Protein AF-A0A1V0TUI1-F1 (afdb_monomer_lite)

pLDDT: mean 72.9, std 13.05, range [47.31, 91.19]

Organism: NCBI:txid553510

Sequence (111 aa):
MYRSREWIFERIRRDRRLDPMVSQRTLAQRYRVSCKTVVKALNPPVPPVRKPPVGYLDLDTKGAKLLFQIFNEPRLCAAIADRIAFRCTFIQTGTESYRLQATEAEHHTAR

Secondary structure (DSSP, 8-state):
----HHHHHHHHHHHHHH-TT--HHHHHHHHT--HHHHHHHHS--PPPPPPPPS------HHHHHHHHHH-S-HHHHHHHHHHHHHH---S--SSS-HHHHHHHHHHHHT-

Foldseek 3Di:
DDCPLVNLLVVLVVVCVVPVPDDLVNSCVVSVHDSVSSVCSVDPPDPPDPDDDDFQDPCDPVNLVVLCVVDVDPVVSVVVSCCCRPPDPDPDDDPDDPVVVVVVVVVVVVD

Radius of gyration: 29.29 Å; chains: 1; bounding box: 65×32×78 Å

Structure (mmCIF, N/CA/C/O backbone):
data_AF-A0A1V0TUI1-F1
#
_entry.id   AF-A0A1V0TUI1-F1
#
loop_
_atom_site.group_PDB
_atom_site.id
_atom_site.type_symbol
_atom_site.label_atom_id
_atom_site.label_alt_id
_atom_site.label_comp_id
_atom_site.label_asym_id
_atom_site.label_entity_id
_atom_site.label_seq_id
_atom_site.pdbx_PDB_ins_code
_atom_site.Cartn_x
_atom_site.Cartn_y
_atom_site.Cartn_z
_atom_site.occupancy
_atom_site.B_iso_or_equiv
_atom_site.auth_seq_id
_atom_site.auth_comp_id
_atom_site.auth_asym_id
_atom_site.auth_atom_id
_atom_site.pdbx_PDB_model_num
ATOM 1 N N . MET A 1 1 ? 31.120 17.388 -10.392 1.00 47.31 1 MET A N 1
ATOM 2 C CA . MET A 1 1 ? 29.664 17.464 -10.133 1.00 47.31 1 MET A CA 1
ATOM 3 C C . MET A 1 1 ? 29.069 16.062 -10.117 1.00 47.31 1 MET A C 1
ATOM 5 O O . MET A 1 1 ? 28.959 15.445 -11.171 1.00 47.31 1 MET A O 1
ATOM 9 N N . TYR A 1 2 ? 28.740 15.533 -8.937 1.00 50.34 2 TYR A N 1
ATOM 10 C CA . TYR A 1 2 ? 28.080 14.230 -8.809 1.00 50.34 2 TYR A CA 1
ATOM 11 C C . TYR A 1 2 ? 26.682 14.296 -9.441 1.00 50.34 2 TYR A C 1
ATOM 13 O O . TYR A 1 2 ? 25.874 15.153 -9.088 1.00 50.34 2 TYR A O 1
ATOM 21 N N . ARG A 1 3 ? 26.387 13.405 -10.394 1.00 65.50 3 ARG A N 1
ATOM 22 C CA . ARG A 1 3 ? 25.035 13.266 -10.951 1.00 65.50 3 ARG A CA 1
ATOM 23 C C . ARG A 1 3 ? 24.165 12.575 -9.903 1.00 65.50 3 ARG A C 1
ATOM 25 O O . ARG A 1 3 ? 24.231 11.356 -9.768 1.00 65.50 3 ARG A O 1
ATOM 32 N N . SER A 1 4 ? 23.389 13.354 -9.148 1.00 82.12 4 SER A N 1
ATOM 33 C CA . SER A 1 4 ? 22.398 12.815 -8.209 1.00 82.12 4 SER A CA 1
ATOM 34 C C . SER A 1 4 ? 21.475 11.819 -8.922 1.00 82.12 4 SER A C 1
ATOM 36 O O . SER A 1 4 ? 21.153 11.974 -10.105 1.00 82.12 4 SER A O 1
ATOM 38 N N . ARG A 1 5 ? 21.031 10.785 -8.206 1.00 78.38 5 ARG A N 1
ATOM 39 C CA . ARG A 1 5 ? 20.124 9.753 -8.732 1.00 78.38 5 ARG A CA 1
ATOM 40 C C . ARG A 1 5 ? 18.838 10.358 -9.304 1.00 78.38 5 ARG A C 1
ATOM 42 O O . ARG A 1 5 ? 18.332 9.885 -10.319 1.00 78.38 5 ARG A O 1
ATOM 49 N N . GLU A 1 6 ? 18.361 11.432 -8.688 1.00 81.06 6 GLU A N 1
ATOM 50 C CA . GLU A 1 6 ? 17.186 12.194 -9.119 1.00 81.06 6 GLU A CA 1
ATOM 51 C C . GLU A 1 6 ? 17.417 12.889 -10.461 1.00 81.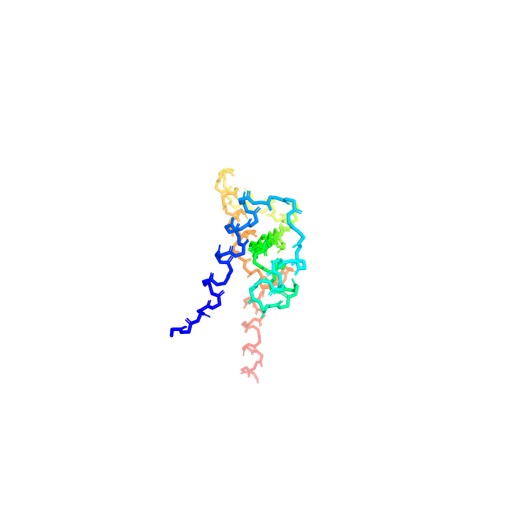06 6 GLU A C 1
ATOM 53 O O . GLU A 1 6 ? 16.565 12.831 -11.345 1.00 81.06 6 GLU A O 1
ATOM 58 N N . TRP A 1 7 ? 18.610 13.457 -10.661 1.00 87.44 7 TRP A N 1
ATOM 59 C CA . TRP A 1 7 ? 18.988 14.096 -11.921 1.00 87.44 7 TRP A CA 1
ATOM 60 C C . TRP A 1 7 ? 18.940 13.099 -13.085 1.00 87.44 7 TRP A C 1
ATOM 62 O O . TRP A 1 7 ? 18.431 13.413 -14.160 1.00 87.44 7 TRP A O 1
ATOM 72 N N . ILE A 1 8 ? 19.412 11.867 -12.863 1.00 87.06 8 ILE A N 1
ATOM 73 C CA . ILE A 1 8 ? 19.364 10.796 -13.868 1.00 87.06 8 ILE A CA 1
ATOM 74 C C . ILE A 1 8 ? 17.912 10.400 -14.172 1.00 87.06 8 ILE A C 1
ATOM 76 O O . ILE A 1 8 ? 17.554 10.238 -15.338 1.00 87.06 8 ILE A O 1
ATOM 80 N N . PHE A 1 9 ? 17.063 10.275 -13.148 1.00 88.69 9 PHE A N 1
ATOM 81 C CA . PHE A 1 9 ? 15.653 9.909 -13.328 1.00 88.69 9 PHE A CA 1
ATOM 82 C C . PHE A 1 9 ? 14.887 10.983 -14.098 1.00 88.69 9 PHE A C 1
ATOM 84 O O . PHE A 1 9 ? 14.082 10.663 -14.974 1.00 88.69 9 PHE A O 1
ATOM 91 N N . GLU A 1 10 ? 15.163 12.254 -13.818 1.00 87.06 10 GLU A N 1
ATOM 92 C CA . GLU A 1 10 ? 14.542 13.372 -14.521 1.00 87.06 10 GLU A CA 1
ATOM 93 C C . GLU A 1 10 ? 14.969 13.437 -15.987 1.00 87.06 10 GLU A C 1
ATOM 95 O O . GLU A 1 10 ? 14.137 13.629 -16.874 1.00 87.06 10 GLU A O 1
ATOM 100 N N . ARG A 1 11 ? 16.252 13.195 -16.277 1.00 89.88 11 ARG A N 1
ATOM 101 C CA . ARG A 1 11 ? 16.739 13.155 -17.662 1.00 89.88 11 ARG A CA 1
ATOM 102 C C . ARG A 1 11 ? 16.182 11.979 -18.454 1.00 89.88 11 ARG A C 1
ATOM 104 O O . ARG A 1 11 ? 15.787 12.178 -19.595 1.00 89.88 11 ARG A O 1
ATOM 111 N N . ILE A 1 12 ? 16.076 10.795 -17.851 1.00 90.19 12 ILE A N 1
ATOM 112 C CA . ILE A 1 12 ? 15.457 9.629 -18.503 1.00 90.19 12 ILE A CA 1
ATOM 113 C C . ILE A 1 12 ? 13.985 9.909 -18.830 1.00 90.19 12 ILE A C 1
ATOM 115 O O . ILE A 1 12 ? 13.542 9.618 -19.941 1.00 90.19 12 ILE A O 1
ATOM 119 N N . ARG A 1 13 ? 13.233 10.502 -17.890 1.00 88.94 13 ARG A N 1
ATOM 120 C CA . ARG A 1 13 ? 11.832 10.888 -18.115 1.00 88.94 13 ARG A CA 1
ATOM 121 C C . ARG A 1 13 ? 11.705 11.945 -19.214 1.00 88.94 13 ARG A C 1
ATOM 123 O O . ARG A 1 13 ? 10.827 11.816 -20.061 1.00 88.94 13 ARG A O 1
ATOM 130 N N . ARG A 1 14 ? 12.588 12.950 -19.238 1.00 89.06 14 ARG A N 1
ATOM 131 C CA . ARG A 1 14 ? 12.618 13.987 -20.283 1.00 89.06 14 ARG A CA 1
ATOM 132 C C . ARG A 1 14 ? 12.935 13.401 -21.662 1.00 89.06 14 ARG A C 1
ATOM 134 O O . ARG A 1 14 ? 12.167 13.635 -22.585 1.00 89.06 14 ARG A O 1
ATOM 141 N N . ASP A 1 15 ? 14.003 12.618 -21.797 1.00 88.38 15 ASP A N 1
ATOM 142 C CA . ASP A 1 15 ? 14.395 12.017 -23.081 1.00 88.38 15 ASP A CA 1
ATOM 143 C C . ASP A 1 15 ? 13.308 11.074 -23.611 1.00 88.38 15 ASP A C 1
ATOM 145 O O . ASP A 1 15 ? 13.021 11.075 -24.801 1.00 88.38 15 ASP A O 1
ATOM 149 N N . ARG A 1 16 ? 12.640 10.318 -22.728 1.00 87.88 16 ARG A N 1
ATOM 150 C CA . ARG A 1 16 ? 11.509 9.471 -23.130 1.00 87.88 16 ARG A CA 1
ATOM 151 C C . ARG A 1 16 ? 10.289 10.274 -23.601 1.00 87.88 16 ARG A C 1
ATOM 153 O O . ARG A 1 16 ? 9.531 9.765 -24.420 1.00 87.88 16 ARG A O 1
ATOM 160 N N . ARG A 1 17 ? 10.075 11.487 -23.079 1.00 85.38 17 ARG A N 1
ATOM 161 C CA . ARG A 1 17 ? 9.006 12.388 -23.546 1.00 85.38 17 ARG A CA 1
ATOM 162 C C . ARG A 1 17 ? 9.333 13.008 -24.903 1.00 85.38 17 ARG A C 1
ATOM 164 O O . ARG A 1 17 ? 8.421 13.182 -25.698 1.00 85.38 17 ARG A O 1
ATOM 171 N N . LEU A 1 18 ? 10.601 13.348 -25.138 1.00 87.81 18 LEU A N 1
ATOM 172 C CA . LEU A 1 18 ? 11.057 13.942 -26.397 1.00 87.81 18 LEU A CA 1
ATOM 173 C C . LEU A 1 18 ? 11.086 12.911 -27.531 1.00 87.81 18 LEU A C 1
ATOM 175 O O . LEU A 1 18 ? 10.593 13.206 -28.612 1.00 87.81 18 LEU A O 1
ATOM 179 N N . ASP A 1 19 ? 11.563 11.692 -27.255 1.00 85.25 19 ASP A N 1
ATOM 180 C CA . ASP A 1 19 ? 11.676 10.623 -28.250 1.00 85.25 19 ASP A CA 1
ATOM 181 C C . ASP A 1 19 ? 10.973 9.328 -27.780 1.00 85.25 19 ASP A C 1
ATOM 183 O O . ASP A 1 19 ? 11.601 8.438 -27.186 1.00 85.25 19 ASP A O 1
ATOM 187 N N . PRO A 1 20 ? 9.668 9.158 -28.068 1.00 82.94 20 PRO A N 1
ATOM 188 C CA . PRO A 1 20 ? 8.893 8.000 -27.609 1.00 82.94 20 PRO A CA 1
ATOM 189 C C . PRO A 1 20 ? 9.378 6.653 -28.168 1.00 82.94 20 PRO A C 1
ATOM 191 O O . PRO A 1 20 ? 9.194 5.614 -27.531 1.00 82.94 20 PRO A O 1
ATOM 194 N N . MET A 1 21 ? 10.014 6.669 -29.344 1.00 85.88 21 MET A N 1
ATOM 195 C CA . MET A 1 21 ? 10.487 5.480 -30.068 1.00 85.88 21 MET A CA 1
ATOM 196 C C . MET A 1 21 ? 11.819 4.926 -29.532 1.00 85.88 21 MET A C 1
ATOM 198 O O . MET A 1 21 ? 12.231 3.825 -29.899 1.00 85.88 21 MET A O 1
ATOM 202 N N . VAL A 1 22 ? 12.515 5.659 -28.655 1.00 85.44 22 VAL A N 1
ATOM 203 C CA . VAL A 1 22 ? 13.829 5.237 -28.156 1.00 85.44 22 VAL A CA 1
ATOM 204 C C . VAL A 1 22 ? 13.696 4.049 -27.199 1.00 85.44 22 VAL A C 1
ATOM 206 O O . VAL A 1 22 ? 12.991 4.084 -26.182 1.00 85.44 22 VAL A O 1
ATOM 209 N N . SER A 1 23 ? 14.445 2.983 -27.492 1.00 89.06 23 SER A N 1
ATOM 210 C CA . SER A 1 23 ? 14.490 1.780 -26.662 1.00 89.06 23 SER A CA 1
ATOM 211 C C . SER A 1 23 ? 15.026 2.072 -25.256 1.00 89.06 23 SER A C 1
ATOM 213 O O . SER A 1 23 ? 15.936 2.879 -25.053 1.00 89.06 23 SER A O 1
ATOM 215 N N . GLN A 1 24 ? 14.501 1.357 -24.255 1.00 88.94 24 GLN A N 1
ATOM 216 C CA . GLN A 1 24 ? 14.998 1.443 -22.877 1.00 88.94 24 GLN A CA 1
ATOM 217 C C . GLN A 1 24 ? 16.492 1.098 -22.783 1.00 88.94 24 GLN A C 1
ATOM 219 O O . GLN A 1 24 ? 17.196 1.703 -21.977 1.00 88.94 24 GLN A O 1
ATOM 224 N N . ARG A 1 25 ? 16.993 0.189 -23.637 1.00 90.62 25 ARG A N 1
ATOM 225 C CA . ARG A 1 25 ? 18.426 -0.153 -23.712 1.00 90.62 25 ARG A CA 1
ATOM 226 C C . ARG A 1 25 ? 19.279 1.033 -24.149 1.00 90.62 25 ARG A C 1
ATOM 228 O O . ARG A 1 25 ? 20.313 1.284 -23.537 1.00 90.62 25 ARG A O 1
ATOM 235 N N . THR A 1 26 ? 18.820 1.785 -25.145 1.00 90.25 26 THR A N 1
ATOM 236 C CA . THR A 1 26 ? 19.512 2.974 -25.656 1.00 90.25 26 THR A CA 1
ATOM 237 C C . THR A 1 26 ? 19.615 4.057 -24.577 1.00 90.25 26 THR A C 1
ATOM 239 O O . THR A 1 26 ? 20.681 4.643 -24.389 1.00 90.25 26 THR A O 1
ATOM 242 N N . LEU A 1 27 ? 18.550 4.267 -23.789 1.00 88.94 27 LEU A N 1
ATOM 243 C CA . LEU A 1 27 ? 18.577 5.164 -22.622 1.00 88.94 27 LEU A CA 1
ATOM 244 C C . LEU A 1 27 ? 19.548 4.661 -21.542 1.00 88.94 27 LEU A C 1
ATOM 246 O O . LEU A 1 27 ? 20.308 5.446 -20.977 1.00 88.94 27 LEU A O 1
ATOM 250 N N . ALA A 1 28 ? 19.569 3.352 -21.283 1.00 90.75 28 ALA A N 1
ATOM 251 C CA . ALA A 1 28 ? 20.472 2.744 -20.308 1.00 90.75 28 ALA A CA 1
ATOM 252 C C . ALA A 1 28 ? 21.951 2.950 -20.691 1.00 90.75 28 ALA A C 1
ATOM 254 O O . ALA A 1 28 ? 22.755 3.367 -19.856 1.00 90.75 28 ALA A O 1
ATOM 255 N N . GLN A 1 29 ? 22.290 2.740 -21.968 1.00 90.19 29 GLN A N 1
ATOM 256 C CA . GLN A 1 29 ? 23.636 2.953 -22.508 1.00 90.19 29 GLN A CA 1
ATOM 257 C C . GLN A 1 29 ? 24.052 4.433 -22.460 1.00 90.19 29 GLN A C 1
ATOM 259 O O . GLN A 1 29 ? 25.145 4.739 -21.983 1.00 90.19 29 GLN A O 1
ATOM 264 N N . ARG A 1 30 ? 23.169 5.360 -22.865 1.00 88.12 30 ARG A N 1
ATOM 265 C CA . ARG A 1 30 ? 23.430 6.816 -22.864 1.00 88.12 30 ARG A CA 1
ATOM 266 C C . ARG A 1 30 ? 23.744 7.357 -21.467 1.00 88.12 30 ARG A C 1
ATOM 268 O O . ARG A 1 30 ? 24.648 8.175 -21.307 1.00 88.12 30 ARG A O 1
ATOM 275 N N . TYR A 1 31 ? 23.015 6.891 -20.455 1.00 88.31 31 TYR A N 1
ATOM 276 C CA . TYR A 1 31 ? 23.171 7.351 -19.073 1.00 88.31 31 TYR A CA 1
ATOM 277 C C . TYR A 1 31 ? 24.083 6.455 -18.217 1.00 88.31 31 TYR A C 1
ATOM 279 O O . TYR A 1 31 ? 24.273 6.759 -17.041 1.00 88.31 31 TYR A O 1
ATOM 287 N N . ARG A 1 32 ? 24.676 5.395 -18.795 1.00 88.62 32 ARG A N 1
ATOM 288 C CA . ARG A 1 32 ? 25.490 4.375 -18.100 1.00 88.62 32 ARG A CA 1
ATOM 289 C C . ARG A 1 32 ? 24.785 3.796 -16.868 1.00 88.62 32 ARG A C 1
ATOM 291 O O . ARG A 1 32 ? 25.370 3.667 -15.795 1.00 88.62 32 ARG A O 1
ATOM 298 N N . VAL A 1 33 ? 23.507 3.458 -17.022 1.00 89.25 33 VAL A N 1
ATOM 299 C CA . VAL A 1 33 ? 22.689 2.847 -15.967 1.00 89.25 33 VAL A CA 1
ATOM 300 C C . VAL A 1 33 ? 22.120 1.510 -16.412 1.00 89.25 33 VAL A C 1
ATOM 302 O O . VAL A 1 33 ? 21.988 1.229 -17.598 1.00 89.25 33 VAL A O 1
ATOM 305 N N . SER A 1 34 ? 21.739 0.677 -15.445 1.00 90.69 34 SER A N 1
ATOM 306 C CA . SER A 1 34 ? 21.035 -0.568 -15.741 1.00 90.69 34 SER A CA 1
ATOM 307 C C . SER A 1 34 ? 19.664 -0.297 -16.376 1.00 90.69 34 SER A C 1
ATOM 309 O O . SER A 1 34 ? 19.005 0.698 -16.061 1.00 90.69 34 SER A O 1
ATOM 311 N N . CYS A 1 35 ? 19.173 -1.228 -17.199 1.00 87.94 35 CYS A N 1
ATOM 312 C CA . CYS A 1 35 ? 17.808 -1.145 -17.731 1.00 87.94 35 CYS A CA 1
ATOM 313 C C . CYS A 1 35 ? 16.759 -1.088 -16.603 1.00 87.94 35 CYS A C 1
ATOM 315 O O . CYS A 1 35 ? 15.772 -0.370 -16.723 1.00 87.94 35 CYS A O 1
ATOM 317 N N . LYS A 1 36 ? 17.005 -1.748 -15.458 1.00 91.19 36 LYS A N 1
ATOM 318 C CA . LYS A 1 36 ? 16.137 -1.666 -14.266 1.00 91.19 36 LYS A CA 1
ATOM 319 C C . LYS A 1 36 ? 16.017 -0.232 -13.734 1.00 91.19 36 LYS A C 1
ATOM 321 O O . LYS A 1 36 ? 14.952 0.172 -13.280 1.00 91.19 36 LYS A O 1
ATOM 326 N N . THR A 1 37 ? 17.089 0.555 -13.819 1.00 88.81 37 THR A N 1
ATOM 327 C CA . THR A 1 37 ? 17.098 1.970 -13.425 1.00 88.81 37 THR A CA 1
ATOM 328 C C . THR A 1 37 ? 16.223 2.812 -14.354 1.00 88.81 37 THR A C 1
ATOM 330 O O . THR A 1 37 ? 15.475 3.659 -13.873 1.00 88.81 37 THR A O 1
ATOM 333 N N . VAL A 1 38 ? 16.270 2.544 -15.665 1.00 89.81 38 VAL A N 1
ATOM 334 C CA . VAL A 1 38 ? 15.392 3.185 -16.659 1.00 89.81 38 VAL A CA 1
ATOM 335 C C . VAL A 1 38 ? 13.930 2.841 -16.379 1.00 89.81 38 VAL A C 1
ATOM 337 O O . VAL A 1 38 ? 13.100 3.741 -16.309 1.00 89.81 38 VAL A O 1
ATOM 340 N N . VAL A 1 39 ? 13.618 1.567 -16.124 1.00 89.62 39 VAL A N 1
ATOM 341 C CA . VAL 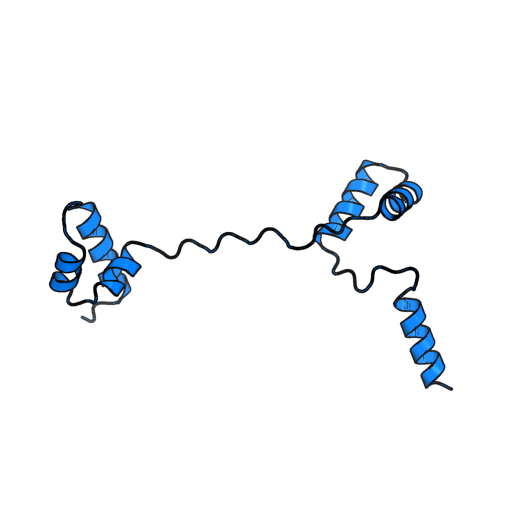A 1 39 ? 12.257 1.126 -15.768 1.00 89.62 39 VAL A CA 1
ATOM 342 C C . VAL A 1 39 ? 11.759 1.820 -14.501 1.00 89.62 39 VAL A C 1
ATOM 344 O O . VAL A 1 39 ? 10.641 2.321 -14.488 1.00 89.62 39 VAL A O 1
ATOM 347 N N . LYS A 1 40 ? 12.592 1.925 -13.459 1.00 88.19 40 LYS A N 1
ATOM 348 C CA . LYS A 1 40 ? 12.228 2.612 -12.208 1.00 88.19 40 LYS A CA 1
ATOM 349 C C . LYS A 1 40 ? 12.001 4.118 -12.394 1.00 88.19 40 LYS A C 1
ATOM 351 O O . LYS A 1 40 ? 11.201 4.702 -11.675 1.00 88.19 40 LYS A O 1
ATOM 356 N N . ALA A 1 41 ? 12.705 4.749 -13.332 1.00 87.81 41 ALA A N 1
ATOM 357 C CA . ALA A 1 41 ? 12.487 6.155 -13.664 1.00 87.81 41 ALA A CA 1
ATOM 358 C C . ALA A 1 41 ? 11.192 6.370 -14.470 1.00 87.81 41 ALA A C 1
ATOM 360 O O . ALA A 1 41 ? 10.541 7.398 -14.302 1.00 87.81 41 ALA A O 1
ATOM 361 N N . LEU A 1 42 ? 10.823 5.417 -15.335 1.00 87.00 42 LEU A N 1
ATOM 362 C CA . LEU A 1 42 ? 9.621 5.493 -16.175 1.00 87.00 42 LEU A CA 1
ATOM 363 C C . LEU A 1 42 ? 8.339 5.079 -15.444 1.00 87.00 42 LEU A C 1
ATOM 365 O O . LEU A 1 42 ? 7.297 5.675 -15.693 1.00 87.00 42 LEU A O 1
ATOM 369 N N . ASN A 1 43 ? 8.428 4.108 -14.536 1.00 85.88 43 ASN A N 1
ATOM 370 C CA . ASN A 1 43 ? 7.339 3.678 -13.666 1.00 85.88 43 ASN A CA 1
ATOM 371 C C . ASN A 1 43 ? 7.566 4.287 -12.277 1.00 85.88 43 ASN A C 1
ATOM 373 O O . ASN A 1 43 ? 8.213 3.647 -11.437 1.00 85.88 43 ASN A O 1
ATOM 377 N N . PRO A 1 44 ? 7.097 5.524 -12.018 1.00 70.25 44 PRO A N 1
ATOM 378 C CA . PRO A 1 44 ? 7.133 6.059 -10.668 1.00 70.25 44 PRO A CA 1
ATOM 379 C C . PRO A 1 44 ? 6.359 5.112 -9.742 1.00 70.25 44 PRO A C 1
ATOM 381 O O . PRO A 1 44 ? 5.427 4.445 -10.199 1.00 70.25 44 PRO A O 1
ATOM 384 N N . PRO A 1 45 ? 6.735 5.023 -8.456 1.00 71.88 45 PRO A N 1
ATOM 385 C CA . PRO A 1 45 ? 5.971 4.236 -7.504 1.00 71.88 45 PRO A CA 1
ATOM 386 C C . PRO A 1 45 ? 4.541 4.776 -7.490 1.00 71.88 45 PRO A C 1
ATOM 388 O O . PRO A 1 45 ? 4.289 5.877 -7.003 1.00 71.88 45 PRO A O 1
ATOM 391 N N . VAL A 1 46 ? 3.612 4.019 -8.073 1.00 71.56 46 VAL A N 1
ATOM 392 C CA . VAL A 1 46 ? 2.188 4.271 -7.886 1.00 71.56 46 VAL A CA 1
ATOM 393 C C . VAL A 1 46 ? 1.958 4.094 -6.388 1.00 71.56 46 VAL A C 1
ATOM 395 O O . VAL A 1 46 ? 2.381 3.062 -5.850 1.00 71.56 46 VAL A O 1
ATOM 398 N N . PRO A 1 47 ? 1.388 5.091 -5.684 1.00 72.12 47 PRO A N 1
ATOM 399 C CA . PRO A 1 47 ? 1.088 4.921 -4.273 1.00 72.12 47 PRO A CA 1
ATOM 400 C C . PRO A 1 47 ? 0.272 3.632 -4.130 1.00 72.12 47 PRO A C 1
ATOM 402 O O . PRO A 1 47 ? -0.636 3.412 -4.938 1.00 72.12 47 PRO A O 1
ATOM 405 N N . PRO A 1 48 ? 0.617 2.745 -3.179 1.00 71.31 48 PRO A N 1
ATOM 406 C CA . PRO A 1 48 ? -0.118 1.503 -3.016 1.00 71.31 48 PRO A CA 1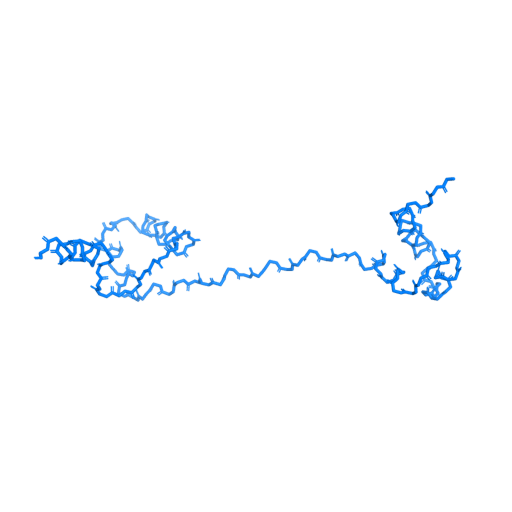
ATOM 407 C C . PRO A 1 48 ? -1.599 1.848 -2.870 1.00 71.31 48 PRO A C 1
ATOM 409 O O . PRO A 1 48 ? -1.953 2.732 -2.084 1.00 71.31 48 PRO A O 1
ATOM 412 N N . VAL A 1 49 ? -2.452 1.184 -3.657 1.00 71.81 49 VAL A N 1
ATOM 413 C CA . VAL A 1 49 ? -3.905 1.308 -3.516 1.00 71.81 49 VAL A CA 1
ATOM 414 C C . VAL A 1 49 ? -4.212 1.064 -2.044 1.00 71.81 49 VAL A C 1
ATOM 416 O O . VAL A 1 49 ? -3.806 0.036 -1.493 1.00 71.81 49 VAL A O 1
ATOM 419 N N . ARG A 1 50 ? -4.847 2.039 -1.380 1.00 66.00 50 ARG A N 1
ATOM 420 C CA . ARG A 1 50 ? -5.252 1.876 0.017 1.00 66.00 50 ARG A CA 1
ATOM 421 C C . ARG A 1 50 ? -6.109 0.619 0.067 1.00 66.00 50 ARG A C 1
ATOM 423 O O . ARG A 1 50 ? -7.142 0.571 -0.597 1.00 66.00 50 ARG A O 1
ATOM 430 N N . LYS A 1 51 ? -5.658 -0.404 0.799 1.00 60.72 51 LYS A N 1
ATOM 431 C CA . LYS A 1 51 ? -6.495 -1.575 1.060 1.00 60.72 51 LYS A CA 1
ATOM 432 C C . LYS A 1 51 ? -7.800 -1.037 1.663 1.00 60.72 51 LYS A C 1
ATOM 434 O O . LYS A 1 51 ? -7.702 -0.223 2.588 1.00 60.72 51 LYS A O 1
ATOM 439 N N . PRO A 1 52 ? -8.983 -1.398 1.132 1.00 56.59 52 PRO A N 1
ATOM 440 C CA . PRO A 1 52 ? -10.228 -1.038 1.794 1.00 56.59 52 PRO A CA 1
ATOM 441 C C . PRO A 1 52 ? -10.150 -1.544 3.242 1.00 56.59 52 PRO A C 1
ATOM 443 O O . PRO A 1 52 ? -9.514 -2.580 3.476 1.00 56.59 52 PRO A O 1
ATOM 446 N N . PRO A 1 53 ? -10.688 -0.791 4.216 1.00 57.75 53 PRO A N 1
ATOM 447 C CA . PRO A 1 53 ? -10.611 -1.180 5.616 1.00 57.75 53 PRO A CA 1
ATOM 448 C C . PRO A 1 53 ? -11.137 -2.609 5.761 1.00 57.75 53 PRO A C 1
ATOM 450 O O . PRO A 1 53 ? -12.244 -2.927 5.329 1.00 57.75 53 PRO A O 1
ATOM 453 N N . VAL A 1 54 ? -10.294 -3.488 6.297 1.00 55.88 54 VAL A N 1
ATOM 454 C CA . VAL A 1 54 ? -10.680 -4.861 6.605 1.00 55.88 54 VAL A CA 1
ATOM 455 C C . VAL A 1 54 ? -11.475 -4.782 7.901 1.00 55.88 54 VAL A C 1
ATOM 457 O O . VAL A 1 54 ? -10.920 -4.384 8.922 1.00 55.88 54 VAL A O 1
ATOM 460 N N . GLY A 1 55 ? -12.765 -5.104 7.836 1.00 52.50 55 GLY A N 1
ATOM 461 C CA . GLY A 1 55 ? -13.666 -5.080 8.986 1.00 52.50 55 GLY A CA 1
ATOM 462 C C . GLY A 1 55 ? -14.770 -4.041 8.845 1.00 52.50 55 GLY A C 1
ATOM 463 O O . GLY A 1 55 ? -14.757 -3.019 9.519 1.00 52.50 55 GLY A O 1
ATOM 464 N N . TYR A 1 56 ? -15.760 -4.327 8.000 1.00 49.94 56 TYR A N 1
ATOM 465 C CA . TYR A 1 56 ? -17.114 -3.928 8.360 1.00 49.94 56 TYR A CA 1
ATOM 466 C C . TYR A 1 56 ? -17.542 -4.967 9.395 1.00 49.94 56 TYR A C 1
ATOM 468 O O . TYR A 1 56 ? -17.693 -6.139 9.061 1.00 49.94 56 TYR A O 1
ATOM 476 N N . LEU A 1 57 ? -17.587 -4.582 10.669 1.00 50.53 57 LEU A N 1
ATOM 477 C CA . LEU A 1 57 ? -18.265 -5.394 11.671 1.00 50.53 57 LEU A CA 1
ATOM 478 C C . LEU A 1 57 ? -19.707 -5.549 11.186 1.00 50.53 57 LEU A C 1
ATOM 480 O O . LEU A 1 57 ? -20.444 -4.562 11.142 1.00 50.53 57 LEU A O 1
ATOM 484 N N . ASP A 1 58 ? -20.090 -6.766 10.807 1.00 54.56 58 ASP A N 1
ATOM 485 C CA . ASP A 1 58 ? -21.494 -7.125 10.690 1.00 54.56 58 ASP A CA 1
ATOM 486 C C . ASP A 1 58 ? -22.073 -6.995 12.100 1.00 54.56 58 ASP A C 1
ATOM 488 O O . ASP A 1 58 ? -21.921 -7.864 12.957 1.00 54.56 58 ASP A O 1
ATOM 492 N N . LEU A 1 59 ? -22.664 -5.834 12.390 1.00 58.50 59 LEU A N 1
ATOM 493 C CA . LEU A 1 59 ? -23.555 -5.699 13.527 1.00 58.50 59 LEU A CA 1
ATOM 494 C C . LEU A 1 59 ? -24.675 -6.700 13.269 1.00 58.50 59 LEU A C 1
ATOM 496 O O . LEU A 1 59 ? -25.551 -6.442 12.442 1.00 58.50 59 LEU A O 1
ATOM 500 N N . ASP A 1 60 ? -24.632 -7.844 13.952 1.00 60.19 60 ASP A N 1
ATOM 501 C CA . ASP A 1 60 ? -25.710 -8.822 13.887 1.00 60.19 60 ASP A CA 1
ATOM 502 C C . ASP A 1 60 ? -27.052 -8.101 14.039 1.00 60.19 60 ASP A C 1
ATOM 504 O O . ASP A 1 60 ? -27.186 -7.150 14.817 1.00 60.19 60 ASP A O 1
ATOM 508 N N . THR A 1 61 ? -28.086 -8.581 13.346 1.00 58.03 61 THR A N 1
ATOM 509 C CA . THR A 1 61 ? -29.443 -8.001 13.378 1.00 58.03 61 THR A CA 1
ATOM 510 C C . THR A 1 61 ? -29.944 -7.703 14.802 1.00 58.03 61 THR A C 1
ATOM 512 O O . THR A 1 61 ? -30.717 -6.771 15.024 1.00 58.03 61 THR A O 1
ATOM 515 N N . LYS A 1 62 ? -29.476 -8.479 15.790 1.00 62.19 62 LYS A N 1
ATOM 516 C CA . LYS A 1 62 ? -29.751 -8.282 17.219 1.00 62.19 62 LYS A CA 1
ATOM 517 C C . LYS A 1 62 ? -29.057 -7.040 17.795 1.00 62.19 62 LYS A C 1
ATOM 519 O O . LYS A 1 62 ? -29.706 -6.289 18.513 1.00 62.19 62 LYS A O 1
ATOM 524 N N . GLY A 1 63 ? -27.789 -6.796 17.460 1.00 63.75 63 GLY A N 1
ATOM 525 C CA . GLY A 1 63 ? -27.026 -5.621 17.892 1.00 63.75 63 GLY A CA 1
ATOM 526 C C . GLY A 1 63 ? -27.567 -4.316 17.303 1.00 63.75 63 GLY A C 1
ATOM 527 O O . GLY A 1 63 ? -27.724 -3.336 18.029 1.00 63.75 63 GLY A O 1
ATOM 528 N N . ALA A 1 64 ? -27.966 -4.327 16.027 1.00 64.88 64 ALA A N 1
ATOM 529 C CA . ALA A 1 64 ? -28.640 -3.185 15.402 1.00 64.88 64 ALA A CA 1
ATOM 530 C C . ALA A 1 64 ? -29.997 -2.879 16.068 1.00 64.88 64 ALA A C 1
ATOM 532 O O . ALA A 1 64 ? -30.315 -1.722 16.341 1.00 64.88 64 ALA A O 1
ATOM 533 N N . LYS A 1 65 ? -30.775 -3.920 16.401 1.00 64.88 65 LYS A N 1
ATOM 534 C CA . LYS A 1 65 ? -32.055 -3.776 17.112 1.00 64.88 65 LYS A CA 1
ATOM 535 C C . LYS A 1 65 ? -31.876 -3.222 18.529 1.00 64.88 65 LYS A C 1
ATOM 537 O O . LYS A 1 65 ? -32.691 -2.419 18.968 1.00 64.88 65 LYS A O 1
ATOM 542 N N . LEU A 1 66 ? -30.809 -3.616 19.222 1.00 66.62 66 LEU A N 1
ATOM 543 C CA . LEU A 1 66 ? -30.486 -3.120 20.561 1.00 66.62 66 LEU A CA 1
ATOM 544 C C . LEU A 1 66 ? -30.062 -1.645 20.528 1.00 66.62 66 LEU A C 1
ATOM 546 O O . LEU A 1 66 ? -30.537 -0.854 21.337 1.00 66.62 66 LEU A O 1
ATOM 550 N N . LEU A 1 67 ? -29.250 -1.242 19.545 1.00 67.12 67 LEU A N 1
ATOM 551 C CA . LEU A 1 67 ? -28.903 0.169 19.339 1.00 67.12 67 LEU A CA 1
ATOM 552 C C . LEU A 1 67 ? -30.138 1.029 19.036 1.00 67.12 67 LEU A C 1
ATOM 554 O O . LEU A 1 67 ? -30.266 2.119 19.589 1.00 67.12 67 LEU A O 1
ATOM 558 N N . PHE A 1 68 ? -31.072 0.514 18.234 1.00 63.59 68 PHE A N 1
ATOM 559 C CA . PHE A 1 68 ? -32.340 1.189 17.948 1.00 63.59 68 PHE A CA 1
ATOM 560 C C . PHE A 1 68 ? -33.255 1.295 19.182 1.00 63.59 68 PHE A C 1
ATOM 562 O O . PHE A 1 68 ? -33.993 2.262 19.323 1.00 63.59 68 PHE A O 1
ATOM 569 N N . GLN A 1 69 ? -33.201 0.326 20.101 1.00 68.88 69 GLN A N 1
ATOM 570 C CA . GLN A 1 69 ? -33.950 0.385 21.364 1.00 68.88 69 GLN A CA 1
ATOM 571 C C . GLN A 1 69 ? -33.361 1.392 22.360 1.00 68.88 69 GLN A C 1
ATOM 573 O O . GLN A 1 69 ? -34.106 1.982 23.136 1.00 68.88 69 GLN A O 1
ATOM 578 N N . ILE A 1 70 ? -32.039 1.588 22.349 1.00 70.06 70 ILE A N 1
ATOM 579 C CA . ILE A 1 70 ? -31.350 2.529 23.247 1.00 70.06 70 ILE A CA 1
ATOM 580 C C . ILE A 1 70 ? -31.476 3.971 22.735 1.00 70.06 70 ILE A C 1
ATOM 582 O O . ILE A 1 70 ? -31.657 4.897 23.526 1.00 70.06 70 ILE A O 1
ATOM 586 N N . PHE A 1 71 ? -31.385 4.175 21.419 1.00 72.19 71 PHE A N 1
ATOM 587 C CA . PHE A 1 71 ? -31.437 5.496 20.800 1.00 72.19 71 PHE A CA 1
ATOM 588 C C . PHE A 1 71 ? -32.722 5.663 19.993 1.00 72.19 71 PHE A C 1
ATOM 590 O O . PHE A 1 71 ? -32.857 5.132 18.897 1.00 72.19 71 PHE A O 1
ATOM 597 N N . ASN A 1 72 ? -33.634 6.478 20.521 1.00 71.69 72 ASN A N 1
ATOM 598 C CA . ASN A 1 72 ? -34.954 6.731 19.935 1.00 71.69 72 ASN A CA 1
ATOM 599 C C . ASN A 1 72 ? -34.903 7.505 18.596 1.00 71.69 72 ASN A C 1
ATOM 601 O O . ASN A 1 72 ? -35.895 7.588 17.880 1.00 71.69 72 ASN A O 1
ATOM 605 N N . GLU A 1 73 ? -33.745 8.085 18.257 1.00 80.06 73 GLU A N 1
ATOM 606 C CA . GLU A 1 73 ? -33.516 8.851 17.030 1.00 80.06 73 GLU A CA 1
ATOM 607 C C . GLU A 1 73 ? -32.728 8.029 15.990 1.00 80.06 73 GLU A C 1
ATOM 609 O O . GLU A 1 73 ? -31.557 7.697 16.221 1.00 80.06 73 GLU A O 1
ATOM 614 N N . PRO A 1 74 ? -33.297 7.751 14.801 1.00 72.00 74 PRO A N 1
ATOM 615 C CA . PRO A 1 74 ? -32.678 6.875 13.803 1.00 72.00 74 PRO A CA 1
ATOM 616 C C . PRO A 1 74 ? -31.366 7.441 13.245 1.00 72.00 74 PRO A C 1
ATOM 618 O O . PRO A 1 74 ? -30.431 6.690 12.961 1.00 72.00 74 PRO A O 1
ATOM 621 N N . ARG A 1 75 ? -31.254 8.772 13.133 1.00 73.38 75 ARG A N 1
ATOM 622 C CA . ARG A 1 75 ? -30.021 9.440 12.679 1.00 73.38 75 ARG A CA 1
ATOM 623 C C . ARG A 1 75 ? -28.891 9.305 13.698 1.00 73.38 75 ARG A C 1
ATOM 625 O O . ARG A 1 75 ? -27.736 9.136 13.312 1.00 73.38 75 ARG A O 1
ATOM 632 N N . LEU A 1 76 ? -29.227 9.349 14.989 1.00 74.62 76 LEU A N 1
ATOM 633 C CA . LEU A 1 76 ? -28.271 9.165 16.077 1.00 74.62 76 LEU A CA 1
ATOM 634 C C . LEU A 1 76 ? -27.809 7.706 16.149 1.00 74.62 76 LEU A C 1
ATOM 636 O O . LEU A 1 76 ? -26.611 7.453 16.249 1.00 74.62 76 LEU A O 1
ATOM 640 N N . CYS A 1 77 ? -28.738 6.756 16.006 1.00 72.50 77 CYS A N 1
ATOM 641 C CA . CYS A 1 77 ? -28.426 5.330 15.936 1.00 72.50 77 CYS A CA 1
ATOM 642 C C . CYS A 1 77 ? -27.454 5.019 14.786 1.00 72.50 77 CYS A C 1
ATOM 644 O O . CYS A 1 77 ? -26.450 4.343 15.001 1.00 72.50 77 CYS A O 1
ATOM 646 N N . ALA A 1 78 ? -27.703 5.560 13.588 1.00 69.81 78 ALA A N 1
ATOM 647 C CA . ALA A 1 78 ? -26.821 5.381 12.436 1.00 69.81 78 ALA A CA 1
ATOM 648 C C . ALA A 1 78 ? -25.425 5.985 12.667 1.00 69.81 78 ALA A C 1
ATOM 650 O O . ALA A 1 78 ? -24.422 5.337 12.385 1.00 69.81 78 ALA A O 1
ATOM 651 N N . ALA A 1 79 ? -25.345 7.192 13.239 1.00 71.19 79 ALA A N 1
ATOM 652 C CA . ALA A 1 79 ? -24.069 7.847 13.531 1.00 71.19 79 ALA A CA 1
ATOM 653 C C . ALA A 1 79 ? -23.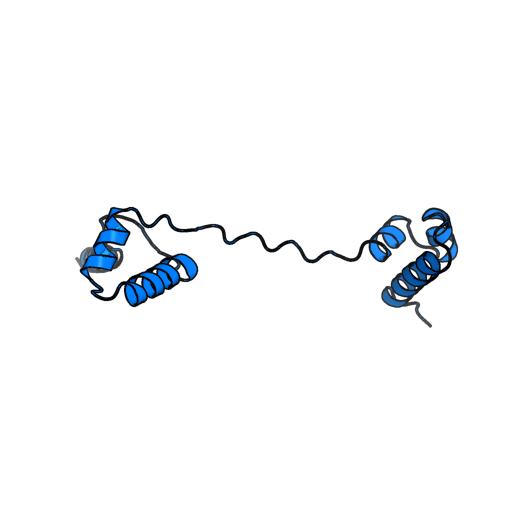250 7.114 14.608 1.00 71.19 79 ALA A C 1
ATOM 655 O O . ALA A 1 79 ? -22.019 7.087 14.551 1.00 71.19 79 ALA A O 1
ATOM 656 N N . ILE A 1 80 ? -23.917 6.525 15.602 1.00 73.31 80 ILE A N 1
ATOM 657 C CA . ILE A 1 80 ? -23.268 5.733 16.653 1.00 73.31 80 ILE A CA 1
ATOM 658 C C . ILE A 1 80 ? -22.821 4.378 16.100 1.00 73.31 80 ILE A C 1
ATOM 660 O O . ILE A 1 80 ? -21.680 3.989 16.338 1.00 73.31 80 ILE A O 1
ATOM 664 N N . ALA A 1 81 ? -23.669 3.700 15.321 1.00 70.44 81 ALA A N 1
ATOM 665 C CA . ALA A 1 81 ? -23.321 2.453 14.643 1.00 70.44 81 ALA A CA 1
ATOM 666 C C . ALA A 1 81 ? -22.107 2.637 13.720 1.00 70.44 81 ALA A C 1
ATOM 668 O O . ALA A 1 81 ? -21.167 1.851 13.796 1.00 70.44 81 ALA A O 1
ATOM 669 N N . ASP A 1 82 ? -22.080 3.719 12.937 1.00 68.25 82 ASP A N 1
ATOM 670 C CA . ASP A 1 82 ? -20.950 4.076 12.076 1.00 68.25 82 ASP A CA 1
ATOM 671 C C . ASP A 1 82 ? -19.672 4.328 12.892 1.00 68.25 82 ASP A C 1
ATOM 673 O O . ASP A 1 82 ? -18.616 3.787 12.584 1.00 68.25 82 ASP A O 1
ATOM 677 N N . ARG A 1 83 ? -19.745 5.058 14.014 1.00 65.31 83 ARG A N 1
ATOM 678 C CA . ARG A 1 83 ? -18.570 5.281 14.880 1.00 65.31 83 ARG A CA 1
ATOM 679 C C . ARG A 1 83 ? -18.050 4.002 15.534 1.00 65.31 83 ARG A C 1
ATOM 681 O O . ARG A 1 83 ? -16.833 3.836 15.627 1.00 65.31 83 ARG A O 1
ATOM 688 N N . ILE A 1 84 ? -18.943 3.120 15.978 1.00 67.25 84 ILE A N 1
ATOM 689 C CA . ILE A 1 84 ? -18.572 1.834 16.579 1.00 67.25 84 ILE A CA 1
ATOM 690 C C . ILE A 1 84 ? -17.957 0.919 15.513 1.00 67.25 84 ILE A C 1
ATOM 692 O O . ILE A 1 84 ? -16.886 0.367 15.741 1.00 67.25 84 ILE A O 1
ATOM 696 N N . ALA A 1 85 ? -18.571 0.816 14.333 1.00 62.28 85 ALA A N 1
ATOM 697 C CA . ALA A 1 85 ? -18.085 -0.038 13.251 1.00 62.28 85 ALA A CA 1
ATOM 698 C C . ALA A 1 85 ? -16.786 0.484 12.608 1.00 62.28 85 ALA A C 1
ATOM 700 O O . ALA A 1 85 ? -15.929 -0.310 12.233 1.00 62.28 85 ALA A O 1
ATOM 701 N N . PHE A 1 86 ? -16.614 1.806 12.494 1.00 54.59 86 PHE A N 1
ATOM 702 C CA . PHE A 1 86 ? -15.504 2.411 11.749 1.00 54.59 86 PHE A CA 1
ATOM 703 C C . PHE A 1 86 ? -14.284 2.760 12.617 1.00 54.59 86 PHE A C 1
ATOM 705 O O . PHE A 1 86 ? -13.177 2.892 12.090 1.00 54.59 86 PHE A O 1
ATOM 712 N N . ARG A 1 87 ? -14.450 2.971 13.934 1.00 53.38 87 ARG A N 1
ATOM 713 C CA . ARG A 1 87 ? -13.362 3.452 14.815 1.00 53.38 87 ARG A CA 1
ATOM 714 C C . ARG A 1 87 ? -13.158 2.679 16.113 1.00 53.38 87 ARG A C 1
ATOM 716 O O . ARG A 1 87 ? -12.131 2.904 16.755 1.00 53.38 87 ARG A O 1
ATOM 723 N N . CYS A 1 88 ? -14.069 1.805 16.532 1.00 53.44 88 CYS A N 1
ATOM 724 C CA . CYS A 1 88 ? -13.854 1.042 17.757 1.00 53.44 88 CYS A CA 1
ATOM 725 C C . CYS A 1 88 ? -13.129 -0.268 17.444 1.00 53.44 88 CYS A C 1
ATOM 727 O O . CYS A 1 88 ? -13.699 -1.184 16.861 1.00 53.44 88 CYS A O 1
ATOM 729 N N . THR A 1 89 ? -11.878 -0.385 17.897 1.00 53.22 89 THR A N 1
ATOM 730 C CA . THR A 1 89 ? -11.239 -1.689 18.101 1.00 53.22 89 THR A CA 1
ATOM 731 C C . THR A 1 89 ? -12.031 -2.415 19.186 1.00 53.22 89 THR A C 1
ATOM 733 O O . THR A 1 89 ? -11.845 -2.174 20.379 1.00 53.22 89 THR A O 1
ATOM 736 N N . PHE A 1 90 ? -12.999 -3.225 18.768 1.00 56.75 90 PHE A N 1
ATOM 737 C CA . PHE A 1 90 ? -13.854 -3.988 19.665 1.00 56.75 90 PHE A CA 1
ATOM 738 C C . PHE A 1 90 ? -13.033 -5.138 20.250 1.00 56.75 90 PHE A C 1
ATOM 740 O O . PHE A 1 90 ? -12.549 -5.990 19.512 1.00 56.75 90 PHE A O 1
ATOM 747 N N . ILE A 1 91 ? -12.820 -5.128 21.566 1.00 57.31 91 ILE A N 1
ATOM 748 C CA . ILE A 1 91 ? -11.924 -6.089 22.225 1.00 57.31 91 ILE A CA 1
ATOM 749 C C . ILE A 1 91 ? -12.556 -7.493 22.231 1.00 57.31 91 ILE A C 1
ATOM 751 O O . ILE A 1 91 ? -11.828 -8.477 22.138 1.00 57.31 91 ILE A O 1
ATOM 755 N N . GLN A 1 92 ? -13.896 -7.601 22.280 1.00 51.38 92 GLN A N 1
ATOM 756 C CA . GLN A 1 92 ? -14.589 -8.895 22.283 1.00 51.38 92 GLN A CA 1
ATOM 757 C C . GLN A 1 92 ? -16.084 -8.788 21.940 1.00 51.38 92 GLN A C 1
ATOM 759 O O . GLN A 1 92 ? -16.842 -8.182 22.691 1.00 51.38 92 GLN A O 1
ATOM 764 N N . THR A 1 93 ? -16.531 -9.413 20.843 1.0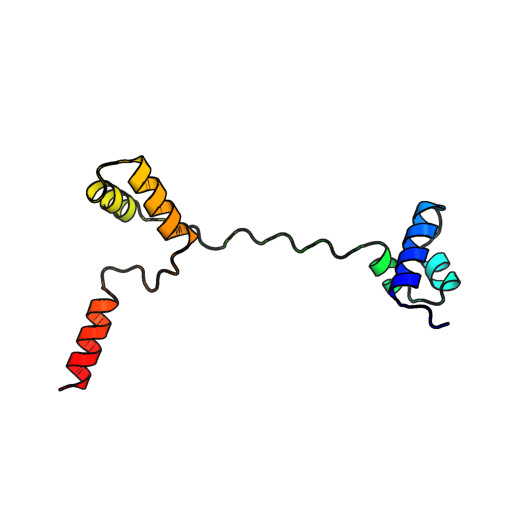0 56.41 93 THR A N 1
ATOM 765 C CA . THR A 1 93 ? -17.953 -9.716 20.584 1.00 56.41 93 THR A CA 1
ATOM 766 C C . THR A 1 93 ? -18.323 -11.040 21.246 1.00 56.41 93 THR A C 1
ATOM 768 O O . THR A 1 93 ? -17.834 -12.090 20.838 1.00 56.41 93 THR A O 1
ATOM 771 N N . GLY A 1 94 ? -19.182 -10.994 22.262 1.00 60.06 94 GLY A N 1
ATOM 772 C CA . GLY A 1 94 ? -19.699 -12.161 22.977 1.00 60.06 94 GLY A CA 1
ATOM 773 C C . GLY A 1 94 ? -20.782 -11.756 23.982 1.00 60.06 94 GLY A C 1
ATOM 774 O O . GLY A 1 94 ? -21.043 -10.570 24.172 1.00 60.06 94 GLY A O 1
ATOM 775 N N . THR A 1 95 ? -21.427 -12.730 24.624 1.00 59.56 95 THR A N 1
ATOM 776 C CA . THR A 1 95 ? -22.381 -12.494 25.729 1.00 59.56 95 THR A CA 1
ATOM 777 C C . THR A 1 95 ? -21.700 -12.121 27.044 1.00 59.56 95 THR A C 1
ATOM 779 O O . THR A 1 95 ? -22.374 -11.735 27.995 1.00 59.56 95 THR A O 1
ATOM 782 N N . GLU A 1 96 ? -20.377 -12.238 27.106 1.00 56.38 96 GLU A N 1
ATOM 783 C CA . GLU A 1 96 ? -19.589 -11.979 28.303 1.00 56.38 96 GLU A CA 1
ATOM 784 C C . GLU A 1 96 ? -18.929 -10.602 28.233 1.00 56.38 96 GLU A C 1
ATOM 786 O O . GLU A 1 96 ? -18.383 -10.18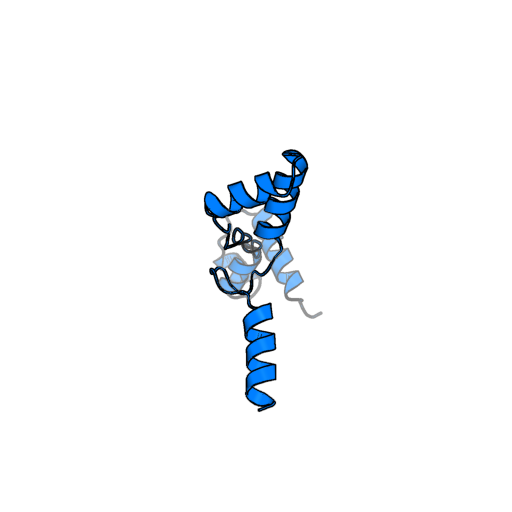7 27.210 1.00 56.38 96 GLU A O 1
ATOM 791 N N . SER A 1 97 ? -19.012 -9.867 29.339 1.00 61.47 97 SER A N 1
ATOM 792 C CA . SER A 1 97 ? -18.475 -8.516 29.454 1.00 61.47 97 SER A CA 1
ATOM 793 C C . SER A 1 97 ? -17.001 -8.564 29.850 1.00 61.47 97 SER A C 1
ATOM 795 O O . SER A 1 97 ? -16.671 -9.025 30.940 1.00 61.47 97 SER A O 1
ATOM 797 N N . TYR A 1 98 ? -16.121 -7.990 29.023 1.00 65.12 98 TYR A N 1
ATOM 798 C CA . TYR A 1 98 ? -14.693 -7.824 29.338 1.00 65.12 98 TYR A CA 1
ATOM 799 C C . TYR A 1 98 ? -14.462 -7.141 30.699 1.00 65.12 98 TYR A C 1
ATOM 801 O O . TYR A 1 98 ? -13.566 -7.514 31.449 1.00 65.12 98 TYR A O 1
ATOM 809 N N . ARG A 1 99 ? -15.301 -6.154 31.053 1.00 63.31 99 ARG A N 1
ATOM 810 C CA . ARG A 1 99 ? -15.198 -5.461 32.349 1.00 63.31 99 ARG A CA 1
ATOM 811 C C . ARG A 1 99 ? -15.545 -6.376 33.523 1.00 63.31 99 ARG A C 1
ATOM 813 O O . ARG A 1 99 ? -14.909 -6.256 34.559 1.00 63.31 99 ARG A O 1
ATOM 820 N N . LEU A 1 100 ? -16.524 -7.268 33.345 1.00 72.25 100 LEU A N 1
ATOM 821 C CA . LEU A 1 100 ? -16.911 -8.248 34.362 1.00 72.25 100 LEU A CA 1
ATOM 822 C C . LEU A 1 100 ? -15.772 -9.247 34.588 1.00 72.25 100 LEU A C 1
ATOM 824 O O . LEU A 1 100 ? -15.346 -9.436 35.722 1.00 72.25 100 LEU A O 1
ATOM 828 N N . GLN A 1 101 ? -15.219 -9.796 33.503 1.00 69.25 101 GLN A N 1
ATOM 829 C CA . GLN A 1 101 ? -14.082 -10.715 33.572 1.00 69.25 101 GLN A CA 1
ATOM 830 C C . GLN A 1 101 ? -12.859 -10.069 34.239 1.00 69.25 101 GLN A C 1
ATOM 832 O O . GLN A 1 101 ? -12.199 -10.711 35.049 1.00 69.25 101 GLN A O 1
ATOM 837 N N . ALA A 1 102 ? -12.574 -8.793 33.952 1.00 76.19 102 ALA A N 1
ATOM 838 C CA . ALA A 1 102 ? -11.485 -8.066 34.605 1.00 76.19 102 ALA A CA 1
ATOM 839 C C . ALA A 1 102 ? -11.707 -7.937 36.123 1.00 76.19 102 ALA A C 1
ATOM 841 O O . ALA A 1 102 ? -10.805 -8.244 36.899 1.00 76.19 102 ALA A O 1
ATOM 842 N N . THR A 1 103 ? -12.919 -7.564 36.553 1.00 77.88 103 THR A N 1
ATOM 843 C CA . THR A 1 103 ? -13.248 -7.475 37.985 1.00 77.88 103 THR A CA 1
ATOM 844 C C . THR A 1 103 ? -13.247 -8.835 38.681 1.00 77.88 103 THR A C 1
ATOM 846 O O . THR A 1 103 ? -12.802 -8.938 39.819 1.00 77.88 103 THR A O 1
ATOM 849 N N . GLU A 1 104 ? -13.711 -9.893 38.014 1.00 82.31 104 GLU A N 1
ATOM 850 C CA . GLU A 1 104 ? -13.698 -11.256 38.556 1.00 82.31 104 GLU A CA 1
ATOM 851 C C . GLU A 1 104 ? -12.275 -11.797 38.680 1.00 82.31 104 GLU A C 1
ATOM 853 O O . GLU A 1 104 ? -11.955 -12.422 39.688 1.00 82.31 104 GLU A O 1
ATOM 858 N N . ALA A 1 105 ? -11.407 -11.522 37.704 1.00 74.69 105 ALA A N 1
ATOM 859 C CA . ALA A 1 105 ? -10.000 -11.896 37.763 1.00 74.69 105 ALA A CA 1
ATOM 860 C C . ALA A 1 105 ? -9.292 -11.213 38.942 1.00 74.69 105 ALA A C 1
ATOM 862 O O . ALA A 1 105 ? -8.626 -11.895 39.719 1.00 74.69 105 ALA A O 1
ATOM 863 N N . GLU A 1 106 ? -9.499 -9.904 39.133 1.00 75.38 106 GLU A N 1
ATOM 864 C CA . GLU A 1 106 ? -8.987 -9.164 40.295 1.00 75.38 106 GLU A CA 1
ATOM 865 C C . GLU A 1 106 ? -9.501 -9.765 41.612 1.00 75.38 106 GLU A C 1
ATOM 867 O O . GLU A 1 106 ? -8.716 -10.062 42.517 1.00 75.38 106 GLU A O 1
ATOM 872 N N . HIS A 1 107 ? -10.806 -10.029 41.698 1.00 74.00 107 HIS A N 1
ATOM 873 C CA . HIS A 1 107 ? -11.437 -10.585 42.895 1.00 74.00 107 HIS A CA 1
ATOM 874 C C . HIS A 1 107 ? -11.044 -12.049 43.168 1.00 74.00 107 HIS A C 1
ATOM 876 O O . HIS A 1 107 ? -11.066 -12.485 44.320 1.00 74.00 107 HIS A O 1
ATOM 882 N N . HIS A 1 108 ? -10.686 -12.812 42.132 1.00 66.88 108 HIS A N 1
ATOM 883 C CA . HIS A 1 108 ? -10.141 -14.163 42.256 1.00 66.88 108 HIS A CA 1
ATOM 884 C C . HIS A 1 108 ? -8.685 -14.136 42.729 1.00 66.88 108 HIS A C 1
ATOM 886 O O . HIS A 1 108 ? -8.325 -14.925 43.593 1.00 66.88 108 HIS A O 1
ATOM 892 N N . THR A 1 109 ? -7.866 -13.204 42.229 1.00 68.69 109 THR A N 1
ATOM 893 C CA . THR A 1 109 ? -6.472 -13.034 42.685 1.00 68.69 109 THR A CA 1
ATOM 894 C C . THR A 1 109 ? -6.342 -12.448 44.091 1.00 68.69 109 THR A C 1
ATOM 896 O O . THR A 1 109 ? -5.316 -12.643 44.735 1.00 68.69 109 THR A O 1
ATOM 899 N N . ALA A 1 110 ? -7.359 -11.731 44.574 1.00 62.34 110 ALA A N 1
ATOM 900 C CA . ALA A 1 110 ? -7.394 -11.161 45.921 1.00 62.34 110 ALA A CA 1
ATOM 901 C C . ALA A 1 110 ? -7.839 -12.158 47.013 1.00 62.34 110 ALA A C 1
ATOM 903 O O . ALA A 1 110 ? -7.952 -11.766 48.177 1.00 62.34 110 ALA A O 1
ATOM 904 N N . ARG A 1 111 ? -8.129 -13.413 46.651 1.00 50.97 111 ARG A N 1
ATOM 905 C CA . ARG A 1 111 ? -8.633 -14.465 47.542 1.00 50.97 111 ARG A CA 1
ATOM 906 C C . ARG A 1 111 ? -7.588 -15.554 47.747 1.00 50.97 111 ARG A C 1
ATOM 908 O O . ARG A 1 111 ? -7.542 -16.075 48.882 1.00 50.97 111 ARG A O 1
#